Protein AF-A0A528V4N6-F1 (afdb_monomer_lite)

Foldseek 3Di:
DVVLLPDPDDDEDEADDDDDDSHHYDHYQLLCVLQVVLLVCVVVVDLQAAAEEELCDVSSVSSVNSNCVNCVVVVSDDPVSYHYYNHDDPD

Structure (mmCIF, N/CA/C/O backbone):
data_AF-A0A528V4N6-F1
#
_entry.id   AF-A0A528V4N6-F1
#
loop_
_atom_site.group_PDB
_atom_site.id
_atom_site.type_symbol
_atom_site.label_atom_id
_atom_site.label_alt_id
_atom_site.label_comp_id
_atom_site.label_asym_id
_atom_site.label_entity_id
_atom_site.label_seq_id
_atom_site.pdbx_PDB_ins_code
_atom_site.Cartn_x
_atom_site.Cartn_y
_atom_site.Cartn_z
_atom_site.occupancy
_atom_site.B_iso_or_equiv
_atom_site.auth_seq_id
_atom_site.auth_comp_id
_atom_site.auth_asym_id
_atom_site.auth_atom_id
_atom_site.pdbx_PDB_model_num
ATOM 1 N N . ARG A 1 1 ? 9.695 -9.339 -19.047 1.00 83.75 1 ARG A N 1
ATOM 2 C CA . ARG A 1 1 ? 10.713 -8.288 -18.822 1.00 83.75 1 ARG A CA 1
ATOM 3 C C . ARG A 1 1 ? 11.596 -8.053 -20.045 1.00 83.75 1 ARG A C 1
ATOM 5 O O . ARG A 1 1 ? 11.686 -6.908 -20.445 1.00 83.75 1 ARG A O 1
ATOM 12 N N . ARG A 1 2 ? 12.052 -9.119 -20.725 1.00 89.00 2 ARG A N 1
ATOM 13 C CA . ARG A 1 2 ? 12.886 -9.112 -21.949 1.00 89.00 2 ARG A CA 1
ATOM 14 C C . ARG A 1 2 ? 12.719 -7.931 -22.920 1.00 89.00 2 ARG A C 1
ATOM 16 O O . ARG A 1 2 ? 13.725 -7.388 -23.333 1.00 89.00 2 ARG A O 1
ATOM 23 N N . LEU A 1 3 ? 11.491 -7.526 -23.267 1.00 93.56 3 LEU A N 1
ATOM 24 C CA . LEU A 1 3 ? 11.251 -6.372 -24.153 1.00 93.56 3 LEU A CA 1
ATOM 25 C C . LEU A 1 3 ? 11.826 -5.055 -23.608 1.00 93.56 3 LEU A C 1
ATOM 27 O O . LEU A 1 3 ? 12.402 -4.285 -24.366 1.00 93.56 3 LEU A O 1
ATOM 31 N N . LEU A 1 4 ? 11.650 -4.807 -22.308 1.00 94.62 4 LEU A N 1
ATOM 32 C CA . LEU A 1 4 ? 12.145 -3.609 -21.634 1.00 94.62 4 LEU A CA 1
ATOM 33 C C . LEU A 1 4 ? 13.656 -3.698 -21.401 1.00 94.62 4 LEU A C 1
ATOM 35 O O . LEU A 1 4 ? 14.344 -2.705 -21.577 1.00 94.62 4 LEU A O 1
ATOM 39 N N . ASP A 1 5 ? 14.169 -4.891 -21.085 1.00 92.44 5 ASP A N 1
ATOM 40 C CA . ASP A 1 5 ? 15.607 -5.114 -20.868 1.00 92.44 5 ASP A CA 1
ATOM 41 C C . ASP A 1 5 ? 16.429 -4.900 -22.155 1.00 92.44 5 ASP A C 1
ATOM 43 O O . ASP A 1 5 ? 17.601 -4.545 -22.100 1.00 92.44 5 ASP A O 1
ATOM 47 N N . THR A 1 6 ? 15.826 -5.122 -23.329 1.00 94.81 6 THR A N 1
ATOM 48 C CA . THR A 1 6 ? 16.465 -4.911 -24.640 1.00 94.81 6 THR A CA 1
ATOM 49 C C . THR A 1 6 ? 16.126 -3.562 -25.274 1.00 94.81 6 THR A C 1
ATOM 51 O O . THR A 1 6 ? 16.408 -3.359 -26.456 1.00 94.81 6 THR A O 1
ATOM 54 N N . ALA A 1 7 ? 15.457 -2.663 -24.550 1.00 94.44 7 ALA A N 1
ATOM 55 C CA . ALA A 1 7 ? 15.108 -1.357 -25.087 1.00 94.44 7 ALA A CA 1
ATOM 56 C C . ALA A 1 7 ? 16.385 -0.548 -25.372 1.00 94.44 7 ALA A C 1
ATOM 58 O O . ALA A 1 7 ? 17.262 -0.425 -24.525 1.00 94.44 7 ALA A O 1
ATOM 59 N N . GLY A 1 8 ? 16.492 0.033 -26.570 1.00 95.69 8 GLY A N 1
ATOM 60 C CA . GLY A 1 8 ? 17.628 0.880 -26.963 1.00 95.69 8 GLY A CA 1
ATOM 61 C C . GLY A 1 8 ? 17.579 2.301 -26.386 1.00 95.69 8 GLY A C 1
ATOM 62 O O . GLY A 1 8 ? 18.171 3.209 -26.964 1.00 95.69 8 GLY A O 1
ATOM 63 N N . CYS A 1 9 ? 16.821 2.521 -25.311 1.00 96.94 9 CYS A N 1
ATOM 64 C CA . CYS A 1 9 ? 16.623 3.815 -24.666 1.00 96.94 9 CYS A CA 1
ATOM 65 C C . CYS A 1 9 ? 16.464 3.654 -23.141 1.00 96.94 9 CYS A C 1
ATOM 67 O O . CYS A 1 9 ? 16.139 2.556 -22.689 1.00 96.94 9 CYS A O 1
ATOM 69 N N . PRO A 1 10 ? 16.668 4.726 -22.348 1.00 96.44 10 PRO A N 1
ATOM 70 C CA . PRO A 1 10 ? 16.466 4.681 -20.899 1.00 96.44 10 PRO A CA 1
ATOM 71 C C . PRO A 1 10 ? 15.028 4.314 -20.518 1.00 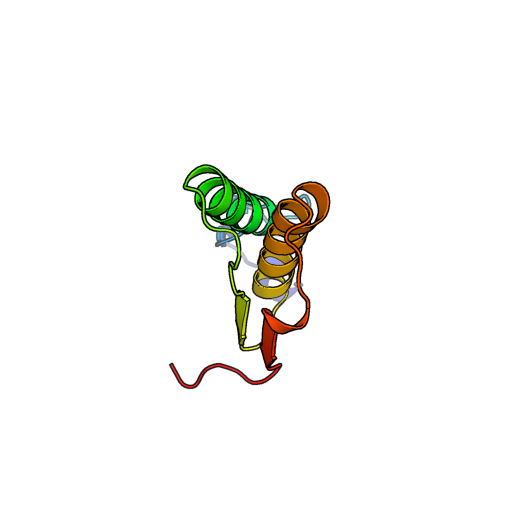96.44 10 PRO A C 1
ATOM 73 O O . PRO A 1 10 ? 14.073 4.819 -21.117 1.00 96.44 10 PRO A O 1
ATOM 76 N N . VAL A 1 11 ? 14.868 3.475 -19.490 1.00 96.44 11 VAL A N 1
ATOM 77 C CA . VAL A 1 11 ? 13.557 2.981 -19.034 1.00 96.44 11 VAL A CA 1
ATOM 78 C C . VAL A 1 11 ? 13.323 3.360 -17.576 1.00 96.44 11 VAL A C 1
ATOM 80 O O . VAL A 1 11 ? 14.062 2.965 -16.678 1.00 96.44 11 VAL A O 1
ATOM 83 N N . VAL A 1 12 ? 12.226 4.074 -17.316 1.00 96.44 12 VAL A N 1
ATOM 84 C CA . VAL A 1 12 ? 11.809 4.431 -15.953 1.00 96.44 12 VAL A CA 1
ATOM 85 C C . VAL A 1 12 ? 10.523 3.696 -15.593 1.00 96.44 12 VAL A C 1
ATOM 87 O O . VAL A 1 12 ? 9.473 3.912 -16.198 1.00 96.44 12 VAL A O 1
ATOM 90 N N . GLN A 1 13 ? 10.590 2.841 -14.575 1.00 94.88 13 GLN A N 1
ATOM 91 C CA . GLN A 1 13 ? 9.410 2.268 -13.936 1.00 94.88 13 GLN A CA 1
ATOM 92 C C . GLN A 1 13 ? 8.831 3.271 -12.938 1.00 94.88 13 GLN A C 1
ATOM 94 O O . GLN A 1 13 ? 9.555 3.855 -12.137 1.00 94.88 13 GLN A O 1
ATOM 99 N N . VAL A 1 14 ? 7.517 3.466 -12.971 1.00 95.50 14 VAL A N 1
ATOM 100 C CA . VAL A 1 14 ? 6.831 4.448 -12.123 1.00 95.50 14 VAL A CA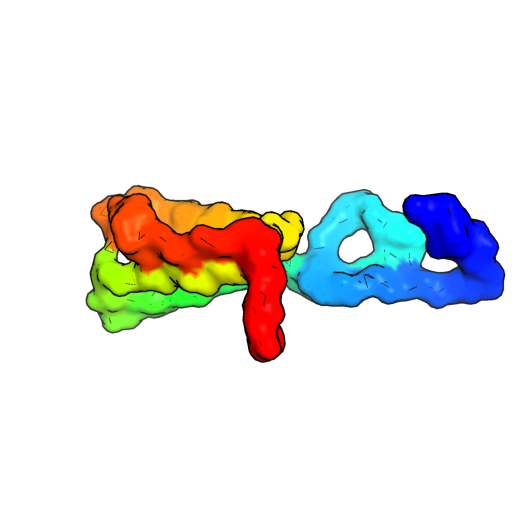 1
ATOM 101 C C . VAL A 1 14 ? 5.916 3.778 -11.099 1.00 95.50 14 VAL A C 1
ATOM 103 O O . VAL A 1 14 ? 5.560 2.609 -11.249 1.00 95.50 14 VAL A O 1
ATOM 106 N N . MET A 1 15 ? 5.466 4.564 -10.115 1.00 92.94 15 MET A N 1
ATOM 107 C CA . MET A 1 15 ? 4.457 4.250 -9.084 1.00 92.94 15 MET A CA 1
ATOM 108 C C . MET A 1 15 ? 4.953 3.463 -7.871 1.00 92.94 15 MET A C 1
ATOM 110 O O . MET A 1 15 ? 4.289 3.505 -6.841 1.00 92.94 15 MET A O 1
ATOM 114 N N . GLU A 1 16 ? 6.093 2.788 -7.953 1.00 91.25 16 GLU A N 1
ATOM 115 C CA . GLU A 1 16 ? 6.624 1.943 -6.880 1.00 91.25 16 GLU A CA 1
ATOM 116 C C . GLU A 1 16 ? 8.146 2.098 -6.762 1.00 91.25 16 GLU A C 1
ATOM 118 O O . GLU A 1 16 ? 8.766 2.694 -7.638 1.00 91.25 16 GLU A O 1
ATOM 123 N N . THR A 1 17 ? 8.732 1.592 -5.674 1.00 91.75 17 THR A N 1
ATOM 124 C CA . THR A 1 17 ? 10.179 1.419 -5.471 1.00 91.75 17 THR A CA 1
ATOM 125 C C . THR A 1 17 ? 10.496 -0.039 -5.111 1.00 91.75 17 THR A C 1
ATOM 127 O O . THR A 1 17 ? 9.653 -0.748 -4.557 1.00 91.75 17 THR A O 1
ATOM 130 N N . GLY A 1 18 ? 11.704 -0.520 -5.427 1.00 88.62 18 GLY A N 1
ATOM 131 C CA . GLY A 1 18 ? 12.084 -1.912 -5.180 1.00 88.62 18 GLY A CA 1
ATOM 132 C C . GLY A 1 18 ? 13.534 -2.241 -5.558 1.00 88.62 18 GLY A C 1
ATOM 133 O O . GLY A 1 18 ? 14.193 -1.429 -6.203 1.00 88.62 18 GLY A O 1
ATOM 134 N N . PRO A 1 19 ? 14.035 -3.425 -5.155 1.00 88.56 19 PRO A N 1
ATOM 135 C CA . PRO A 1 19 ? 15.456 -3.782 -5.242 1.00 88.56 19 PRO A CA 1
ATOM 136 C C . PRO A 1 19 ? 15.942 -4.180 -6.645 1.00 88.56 19 PRO A C 1
ATOM 138 O O . PRO A 1 19 ? 17.134 -4.386 -6.831 1.00 88.56 19 PRO A O 1
ATOM 141 N N . ASP A 1 20 ? 15.043 -4.309 -7.620 1.00 91.06 20 ASP A N 1
ATOM 142 C CA . ASP A 1 20 ? 15.362 -4.787 -8.968 1.00 91.06 20 ASP A CA 1
ATOM 143 C C . ASP A 1 20 ? 14.583 -3.963 -10.010 1.00 91.06 20 ASP A C 1
ATOM 145 O O . ASP A 1 20 ? 13.536 -4.407 -10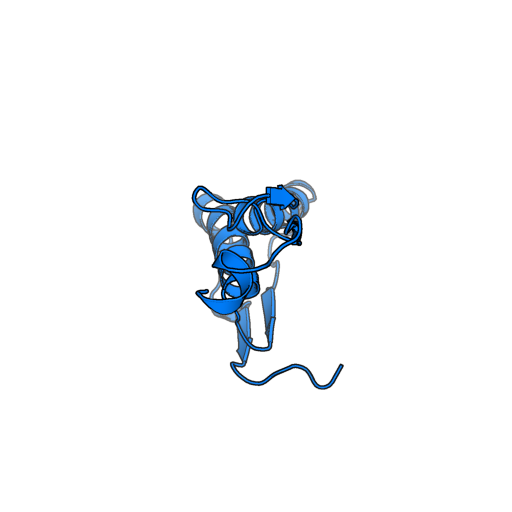.489 1.00 91.06 20 ASP A O 1
ATOM 149 N N . PRO A 1 21 ? 15.009 -2.723 -10.318 1.00 91.88 21 PRO A N 1
ATOM 150 C CA . PRO A 1 21 ? 14.476 -1.953 -11.438 1.00 91.88 21 PRO A CA 1
ATOM 151 C C . PRO A 1 21 ? 15.025 -2.462 -12.778 1.00 91.88 21 PRO A C 1
ATOM 153 O O . PRO A 1 21 ? 16.070 -3.095 -12.823 1.00 91.88 21 PRO A O 1
ATOM 156 N N . VAL A 1 22 ? 14.300 -2.236 -13.881 1.00 92.56 22 VAL A N 1
ATOM 157 C CA . VAL A 1 22 ? 14.799 -2.573 -15.233 1.00 92.56 22 VAL A CA 1
ATOM 158 C C . VAL A 1 22 ? 16.030 -1.723 -15.540 1.00 92.56 22 VAL A C 1
ATOM 160 O O . VAL A 1 22 ? 17.037 -2.228 -16.016 1.00 92.56 22 VAL A O 1
ATOM 163 N N . ASP A 1 23 ? 15.921 -0.433 -15.239 1.00 94.69 23 ASP A N 1
ATOM 164 C CA . ASP A 1 23 ? 16.990 0.557 -15.335 1.00 94.69 23 ASP A CA 1
ATOM 165 C C . ASP A 1 23 ? 16.803 1.535 -14.166 1.00 94.69 23 ASP A C 1
ATOM 167 O O . ASP A 1 23 ? 17.508 1.462 -13.160 1.00 94.69 23 ASP A O 1
ATOM 171 N N . MET A 1 24 ? 15.723 2.319 -14.195 1.00 95.50 24 MET A N 1
ATOM 172 C CA . MET A 1 24 ? 15.346 3.217 -13.101 1.00 95.50 24 MET A CA 1
ATOM 173 C C . MET A 1 24 ? 13.953 2.912 -12.560 1.00 95.50 24 MET A C 1
ATOM 175 O O . MET A 1 24 ? 13.083 2.387 -13.261 1.00 95.50 24 MET A O 1
ATOM 179 N N . MET A 1 25 ? 13.715 3.292 -11.304 1.00 96.38 25 MET A N 1
ATOM 180 C CA . MET A 1 25 ? 12.406 3.177 -10.671 1.00 96.38 25 MET A CA 1
ATOM 181 C C . MET A 1 25 ? 12.136 4.360 -9.739 1.00 96.38 25 MET A C 1
ATOM 183 O O . MET A 1 25 ? 12.961 4.693 -8.892 1.00 96.38 25 MET A O 1
ATOM 187 N N . VAL A 1 26 ? 10.972 4.991 -9.906 1.00 96.38 26 VAL A N 1
ATOM 188 C CA . VAL A 1 26 ? 10.547 6.170 -9.143 1.00 96.38 26 VAL A CA 1
ATOM 189 C C . VAL A 1 26 ? 9.117 5.981 -8.645 1.00 96.38 26 VAL A C 1
ATOM 191 O O . VAL A 1 26 ? 8.186 5.744 -9.417 1.00 96.38 26 VAL A O 1
ATOM 194 N N . GLY A 1 27 ? 8.923 6.145 -7.342 1.00 95.62 27 GLY A N 1
ATOM 195 C CA . GLY A 1 27 ? 7.628 5.970 -6.700 1.00 95.62 27 GLY A CA 1
ATOM 196 C C . GLY A 1 27 ? 7.757 5.978 -5.186 1.00 95.62 27 GLY A C 1
ATOM 197 O O . GLY A 1 27 ? 8.605 6.674 -4.633 1.00 95.62 27 GLY A O 1
ATOM 198 N N . PHE A 1 28 ? 6.924 5.188 -4.516 1.00 96.25 28 PHE A N 1
ATOM 199 C CA . PHE A 1 28 ? 6.938 5.054 -3.062 1.00 96.25 28 PHE A CA 1
ATOM 200 C C . PHE A 1 28 ? 6.495 3.653 -2.627 1.00 96.25 28 PHE A C 1
ATOM 202 O O . PHE A 1 28 ? 5.927 2.887 -3.407 1.00 96.25 28 PHE A O 1
ATOM 209 N N . SER A 1 29 ? 6.724 3.335 -1.353 1.00 96.69 29 SER A N 1
ATOM 210 C CA . SER A 1 29 ? 6.262 2.090 -0.737 1.00 96.69 29 SER A CA 1
ATOM 211 C C . SER A 1 29 ? 4.744 2.114 -0.552 1.00 96.69 29 SER A C 1
ATOM 213 O O . SER A 1 29 ? 4.202 2.874 0.251 1.00 96.69 29 SER A O 1
ATOM 215 N N . HIS A 1 30 ? 4.026 1.257 -1.279 1.00 97.25 30 HIS A N 1
ATOM 216 C CA . HIS A 1 30 ? 2.578 1.107 -1.103 1.00 97.25 30 HIS A CA 1
ATOM 217 C C . HIS A 1 30 ? 2.190 0.503 0.247 1.00 97.25 30 HIS A C 1
ATOM 219 O O . HIS A 1 30 ? 1.097 0.783 0.738 1.00 97.25 30 HIS A O 1
ATOM 225 N N . PHE A 1 31 ? 3.076 -0.300 0.839 1.00 98.00 31 PHE A N 1
ATOM 226 C CA . PHE A 1 31 ? 2.897 -0.803 2.194 1.00 98.00 31 PHE A CA 1
ATOM 227 C C . PHE A 1 31 ? 2.941 0.349 3.199 1.00 98.00 31 PHE A C 1
ATOM 229 O O . PHE A 1 31 ? 1.968 0.562 3.919 1.00 98.00 31 PHE A O 1
ATOM 236 N N . ASP A 1 32 ? 4.013 1.146 3.187 1.00 98.19 32 ASP A N 1
ATOM 237 C CA . ASP A 1 32 ? 4.156 2.257 4.132 1.00 98.19 32 ASP A CA 1
ATOM 238 C C . ASP A 1 32 ? 3.100 3.334 3.899 1.00 98.19 32 ASP A C 1
ATOM 240 O O . ASP A 1 32 ? 2.564 3.870 4.860 1.00 98.19 32 ASP A O 1
ATOM 244 N N . GLY A 1 33 ? 2.716 3.594 2.645 1.00 98.00 33 GLY A N 1
ATOM 245 C CA . GLY A 1 33 ? 1.617 4.511 2.342 1.00 98.00 33 GLY A CA 1
ATOM 246 C C . GLY A 1 33 ? 0.273 4.046 2.917 1.00 98.00 33 GLY A C 1
ATOM 247 O O . GLY A 1 33 ? -0.456 4.848 3.495 1.00 98.00 33 GLY A O 1
ATOM 248 N N . GLY A 1 34 ? -0.056 2.753 2.793 1.00 98.25 34 GLY A N 1
ATOM 249 C CA . GLY A 1 34 ? -1.276 2.190 3.385 1.00 98.25 34 GLY A CA 1
ATOM 250 C C . GLY A 1 34 ? -1.249 2.206 4.915 1.00 98.25 34 GLY A C 1
ATOM 251 O O . GLY A 1 34 ? -2.260 2.517 5.548 1.00 98.25 34 GLY A O 1
ATOM 252 N N . ARG A 1 35 ? -0.082 1.918 5.499 1.00 98.75 35 ARG A N 1
ATOM 253 C CA . ARG A 1 35 ? 0.145 1.948 6.944 1.00 98.75 35 ARG A CA 1
ATOM 254 C C . ARG A 1 35 ? 0.013 3.361 7.508 1.00 98.75 35 ARG A C 1
ATOM 256 O O . ARG A 1 35 ? -0.844 3.570 8.355 1.00 98.75 35 ARG A O 1
ATOM 263 N N . ALA A 1 36 ? 0.744 4.329 6.960 1.00 98.75 36 ALA A N 1
ATOM 264 C CA . ALA A 1 36 ? 0.741 5.716 7.425 1.00 98.75 36 ALA A CA 1
ATOM 265 C C . ALA A 1 36 ? -0.653 6.360 7.356 1.00 98.75 36 ALA A C 1
ATOM 267 O O . ALA A 1 36 ? -1.081 7.025 8.295 1.00 98.75 36 ALA A O 1
ATOM 268 N N . ALA A 1 37 ? -1.404 6.126 6.272 1.00 98.50 37 ALA A N 1
ATOM 269 C CA . ALA A 1 37 ? -2.776 6.626 6.164 1.00 98.50 37 ALA A CA 1
ATOM 270 C C . ALA A 1 37 ? -3.702 6.032 7.242 1.00 98.50 37 ALA A C 1
ATOM 272 O O . ALA A 1 37 ? -4.590 6.716 7.749 1.00 98.50 37 ALA A O 1
ATOM 273 N N . THR A 1 38 ? -3.497 4.761 7.591 1.00 98.69 38 THR A N 1
ATOM 274 C CA . THR A 1 38 ? -4.304 4.060 8.596 1.00 98.69 38 THR A CA 1
ATOM 275 C C . THR A 1 38 ? -3.920 4.469 10.015 1.00 98.69 38 THR A C 1
ATOM 277 O O . THR A 1 38 ? -4.808 4.770 10.807 1.00 98.69 38 THR A O 1
ATOM 280 N N . GLU A 1 39 ? -2.621 4.557 10.313 1.00 98.69 39 GLU A N 1
ATOM 281 C CA . GLU A 1 39 ? -2.086 5.092 11.573 1.00 98.69 39 GLU A CA 1
ATOM 282 C C . GLU A 1 39 ? -2.640 6.498 11.832 1.00 98.69 39 GLU A C 1
ATOM 284 O O . GLU A 1 39 ? -3.207 6.740 12.892 1.00 98.69 39 GLU A O 1
ATOM 289 N N . HIS A 1 40 ? -2.621 7.379 10.827 1.00 98.69 40 HIS A N 1
ATOM 290 C CA . HIS A 1 40 ? -3.168 8.728 10.962 1.00 98.69 40 HIS A CA 1
ATOM 291 C C . HIS A 1 40 ? -4.668 8.741 11.310 1.00 98.69 40 HIS A C 1
ATOM 293 O O . HIS A 1 40 ? -5.115 9.520 12.150 1.00 98.69 40 HIS A O 1
ATOM 299 N N . MET A 1 41 ? -5.472 7.863 10.699 1.00 98.62 41 MET A N 1
ATOM 300 C CA . MET A 1 41 ? -6.890 7.741 11.062 1.00 98.62 41 MET A CA 1
ATOM 301 C C . MET A 1 41 ? -7.068 7.251 12.508 1.00 98.62 41 MET A C 1
ATOM 303 O O . MET A 1 41 ? -7.931 7.758 13.224 1.00 98.62 41 MET A O 1
ATOM 307 N N . ILE A 1 42 ? -6.245 6.306 12.961 1.00 98.44 42 ILE A N 1
ATOM 308 C CA . ILE A 1 42 ? -6.274 5.824 14.349 1.00 98.44 42 ILE A CA 1
ATOM 309 C C . ILE A 1 42 ? -5.901 6.954 15.321 1.00 98.44 42 ILE A C 1
ATOM 311 O O . ILE A 1 42 ? -6.604 7.154 16.310 1.00 98.44 42 ILE A O 1
ATOM 315 N N . GLU A 1 43 ? -4.852 7.727 15.025 1.00 98.38 43 GLU A N 1
ATOM 316 C CA . GLU A 1 43 ? -4.409 8.884 15.822 1.00 98.38 43 GLU A CA 1
ATOM 317 C C . GLU A 1 43 ? -5.495 9.960 15.949 1.00 98.38 43 GLU A C 1
ATOM 319 O O . GLU A 1 43 ? -5.656 10.569 17.005 1.00 98.38 43 GLU A O 1
ATOM 324 N N . MET A 1 44 ? -6.289 10.150 14.895 1.00 98.50 44 MET A N 1
ATOM 325 C CA . MET A 1 44 ? -7.452 11.041 14.889 1.00 98.50 44 MET A CA 1
ATOM 326 C C . MET A 1 44 ? -8.645 10.506 15.707 1.00 98.50 44 MET A C 1
ATOM 328 O O . MET A 1 44 ? -9.661 11.191 15.821 1.00 98.50 44 MET A O 1
ATOM 332 N N . GLY A 1 45 ? -8.549 9.298 16.273 1.00 98.38 45 GLY A N 1
ATOM 333 C CA . GLY A 1 45 ? -9.587 8.669 17.094 1.00 98.38 45 GLY A CA 1
ATOM 334 C C . GLY A 1 45 ? -10.573 7.789 16.320 1.00 98.38 45 GLY A C 1
ATOM 335 O O . GLY A 1 45 ? -11.614 7.407 16.860 1.00 98.38 45 GLY A O 1
ATOM 336 N N . TYR A 1 46 ? -10.295 7.445 15.058 1.00 98.44 46 TYR A N 1
ATOM 337 C CA . TYR A 1 46 ? -11.151 6.523 14.309 1.00 98.44 46 TYR A CA 1
ATOM 338 C C . TYR A 1 46 ? -10.844 5.067 14.674 1.00 98.44 46 TYR A C 1
ATOM 340 O O . TYR A 1 46 ? -9.758 4.554 14.423 1.00 98.44 46 TYR A O 1
ATOM 348 N N . HIS A 1 47 ? -11.846 4.362 15.204 1.00 96.38 47 HIS A N 1
ATOM 349 C CA . HIS A 1 47 ? -11.692 2.978 15.676 1.00 96.38 47 HIS A CA 1
ATOM 350 C C . HIS A 1 47 ? -12.234 1.906 14.715 1.00 96.38 47 HIS A C 1
ATOM 352 O O . HIS A 1 47 ? -12.030 0.717 14.935 1.00 96.38 47 HIS A O 1
ATOM 358 N N . ARG A 1 48 ? -12.955 2.302 13.656 1.00 97.50 48 ARG A N 1
ATOM 359 C CA . ARG A 1 48 ? -13.604 1.386 12.694 1.00 97.50 48 ARG A CA 1
ATOM 360 C C . ARG A 1 48 ? -13.263 1.749 11.248 1.00 97.50 48 ARG A C 1
ATOM 362 O O . ARG A 1 48 ? -14.143 2.074 10.456 1.00 97.50 48 ARG A O 1
ATOM 369 N N . VAL A 1 49 ? -11.976 1.718 10.917 1.00 98.25 49 VAL A N 1
ATOM 370 C CA . VAL A 1 49 ? -11.476 2.031 9.570 1.00 98.25 49 VAL A CA 1
ATOM 371 C C . VAL A 1 49 ? -11.719 0.845 8.634 1.00 98.25 49 VAL A C 1
ATOM 373 O O . VAL A 1 49 ? -11.268 -0.264 8.914 1.00 98.25 49 VAL A O 1
ATOM 376 N N . GLY A 1 50 ? -12.425 1.072 7.525 1.00 98.06 50 GLY A N 1
ATOM 377 C CA . GLY A 1 50 ? -12.683 0.057 6.500 1.00 98.06 50 GLY A CA 1
ATOM 378 C C . GLY A 1 50 ? -11.715 0.121 5.322 1.00 98.06 50 GLY A C 1
ATOM 379 O O . GLY A 1 50 ? -11.258 1.197 4.945 1.00 98.06 50 GLY A O 1
ATOM 380 N N . PHE A 1 51 ? -11.442 -1.034 4.713 1.00 98.38 51 PHE A N 1
ATOM 381 C CA . PHE A 1 51 ? -10.672 -1.149 3.475 1.00 98.38 51 PHE A CA 1
ATOM 382 C C . PHE A 1 51 ? -11.560 -1.684 2.350 1.00 98.38 51 PHE A C 1
ATOM 384 O O . PHE A 1 51 ? -12.119 -2.779 2.452 1.00 98.38 51 PHE A O 1
ATOM 391 N N . ILE A 1 52 ? -11.645 -0.937 1.249 1.00 97.25 52 ILE A N 1
ATOM 392 C CA . ILE A 1 52 ? -12.363 -1.345 0.039 1.00 97.25 52 ILE A CA 1
ATOM 393 C C . ILE A 1 52 ? -11.372 -1.373 -1.125 1.00 97.25 52 ILE A C 1
ATOM 395 O O . ILE A 1 52 ? -10.709 -0.373 -1.398 1.00 97.25 52 ILE A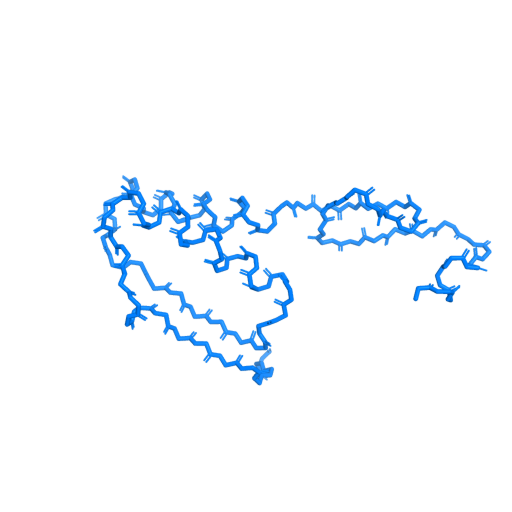 O 1
ATOM 399 N N . GLY A 1 53 ? -11.261 -2.512 -1.810 1.00 96.06 53 GLY A N 1
ATOM 400 C CA . GLY A 1 53 ? -10.319 -2.688 -2.917 1.00 96.06 53 GLY A CA 1
ATOM 401 C C . GLY A 1 53 ? -10.879 -3.515 -4.073 1.00 96.06 53 GLY A C 1
ATOM 402 O O . GLY A 1 53 ? -11.621 -4.470 -3.875 1.00 96.06 53 GLY A O 1
ATOM 403 N N . ALA A 1 54 ? -10.490 -3.174 -5.298 1.00 96.50 54 ALA A N 1
ATOM 404 C CA . ALA A 1 54 ? -10.831 -3.924 -6.508 1.00 96.50 54 ALA A CA 1
ATOM 405 C C . ALA A 1 54 ? -9.563 -4.377 -7.235 1.00 96.50 54 ALA A C 1
ATOM 407 O O . ALA A 1 54 ? -8.477 -3.839 -6.985 1.00 96.50 54 ALA A O 1
ATOM 408 N N . ARG A 1 55 ? -9.700 -5.359 -8.136 1.00 95.44 55 ARG A N 1
ATOM 409 C CA . ARG A 1 55 ? -8.636 -6.071 -8.872 1.00 95.44 55 ARG A CA 1
ATOM 410 C C . ARG A 1 55 ? -7.635 -6.839 -8.006 1.00 95.44 55 ARG A C 1
ATOM 412 O O . ARG A 1 55 ? -7.160 -7.892 -8.411 1.00 95.44 55 ARG A O 1
ATOM 419 N N . MET A 1 56 ? -7.288 -6.290 -6.846 1.00 95.75 56 MET A N 1
ATOM 420 C CA . MET A 1 56 ? -6.271 -6.779 -5.924 1.00 95.75 56 MET A CA 1
ATOM 421 C C . MET A 1 56 ? -4.958 -7.105 -6.638 1.00 95.75 56 MET A C 1
ATOM 423 O O . MET A 1 56 ? -4.375 -8.165 -6.435 1.00 95.75 56 MET A O 1
ATOM 427 N N . ASP A 1 57 ? -4.482 -6.177 -7.475 1.00 94.75 57 ASP A N 1
ATOM 428 C CA . ASP A 1 57 ? -3.132 -6.254 -8.034 1.00 94.75 57 ASP A CA 1
ATOM 429 C C . ASP A 1 57 ? -2.064 -6.174 -6.913 1.00 94.75 57 ASP A C 1
ATOM 431 O O . ASP A 1 57 ? -2.395 -5.826 -5.771 1.00 94.75 57 ASP A O 1
ATOM 435 N N . PRO A 1 58 ? -0.782 -6.483 -7.192 1.00 93.44 58 PRO A N 1
ATOM 436 C CA . PRO A 1 58 ? 0.261 -6.481 -6.165 1.00 93.44 58 PRO A CA 1
ATOM 437 C C . PRO A 1 58 ? 0.356 -5.177 -5.360 1.00 93.44 58 PRO A C 1
ATOM 439 O O . PRO A 1 58 ? 0.646 -5.209 -4.165 1.00 93.44 58 PRO A O 1
ATOM 442 N N . ARG A 1 59 ? 0.056 -4.024 -5.968 1.00 93.69 59 ARG A N 1
ATOM 443 C CA . ARG A 1 59 ? 0.090 -2.724 -5.285 1.00 93.69 59 ARG A CA 1
ATOM 444 C C . ARG A 1 59 ? -1.092 -2.58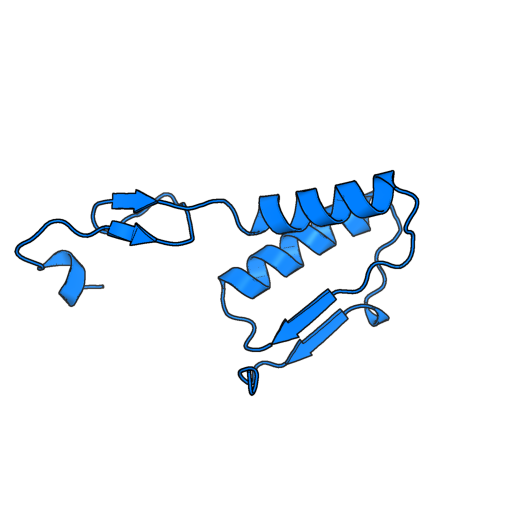2 -4.333 1.00 93.69 59 ARG A C 1
ATOM 446 O O . ARG A 1 59 ? -0.900 -2.193 -3.183 1.00 93.69 59 ARG A O 1
ATOM 453 N N . SER A 1 60 ? -2.298 -2.938 -4.776 1.00 95.81 60 SER A N 1
ATOM 454 C CA . SER A 1 60 ? -3.491 -2.957 -3.915 1.00 95.81 60 SER A CA 1
ATOM 455 C C . SER A 1 60 ? -3.328 -3.919 -2.736 1.00 95.81 60 SER A C 1
ATOM 457 O O . SER A 1 60 ? -3.692 -3.580 -1.611 1.00 95.81 60 SER A O 1
ATOM 459 N N . GLN A 1 61 ? -2.722 -5.088 -2.964 1.00 97.00 61 GLN A N 1
ATOM 460 C CA . GLN A 1 61 ? -2.412 -6.045 -1.898 1.00 97.00 61 GLN A CA 1
ATOM 461 C C . GLN A 1 61 ? -1.407 -5.479 -0.887 1.00 97.00 61 GLN A C 1
ATOM 463 O O . GLN A 1 61 ? -1.622 -5.609 0.316 1.00 97.00 61 GLN A O 1
ATOM 468 N N . ARG A 1 62 ? -0.353 -4.787 -1.343 1.00 97.31 62 ARG A N 1
ATOM 469 C CA . ARG A 1 62 ? 0.605 -4.113 -0.447 1.00 97.31 62 ARG A CA 1
ATOM 470 C C . ARG A 1 62 ? -0.056 -3.032 0.408 1.00 97.31 62 ARG A C 1
ATOM 472 O O . ARG A 1 62 ? 0.242 -2.951 1.595 1.00 97.31 62 ARG A O 1
ATOM 479 N N . ARG A 1 63 ? -0.991 -2.250 -0.146 1.00 98.19 63 ARG A N 1
ATOM 480 C CA . ARG A 1 63 ? -1.767 -1.268 0.640 1.00 98.19 63 ARG A CA 1
ATOM 481 C C . ARG A 1 63 ? -2.633 -1.943 1.703 1.00 98.19 63 ARG A C 1
ATOM 483 O O . ARG A 1 63 ? -2.658 -1.474 2.836 1.00 98.19 63 ARG A O 1
ATOM 490 N N . LEU A 1 64 ? -3.297 -3.052 1.362 1.00 98.50 64 LEU A N 1
ATOM 491 C CA . LEU A 1 64 ? -4.064 -3.844 2.329 1.00 98.50 64 LEU A CA 1
ATOM 492 C C . LEU A 1 64 ? -3.165 -4.407 3.442 1.00 98.50 64 LEU A C 1
ATOM 494 O O . LEU A 1 64 ? -3.561 -4.410 4.606 1.00 98.50 64 LEU A O 1
ATOM 498 N N . ALA A 1 65 ? -1.953 -4.854 3.105 1.00 98.50 65 ALA A N 1
ATOM 499 C CA . ALA A 1 65 ? -0.975 -5.300 4.094 1.00 98.50 65 ALA A CA 1
ATOM 500 C C . ALA A 1 65 ? -0.542 -4.155 5.028 1.00 98.50 65 ALA A C 1
ATOM 502 O O . ALA A 1 65 ? -0.478 -4.358 6.235 1.00 98.50 65 ALA A O 1
ATOM 503 N N . GLY A 1 66 ? -0.325 -2.947 4.496 1.00 98.75 66 GLY A N 1
ATOM 504 C CA . GLY A 1 66 ? -0.041 -1.754 5.300 1.00 98.75 66 GLY A CA 1
ATOM 505 C C . GLY A 1 66 ? -1.184 -1.387 6.252 1.00 98.75 66 GLY A C 1
ATOM 506 O O . GLY A 1 66 ? -0.951 -1.143 7.431 1.00 98.75 66 GLY A O 1
ATOM 507 N N . TYR A 1 67 ? -2.430 -1.433 5.768 1.00 98.81 67 TYR A N 1
ATOM 508 C CA . TYR A 1 67 ? -3.627 -1.256 6.598 1.00 98.81 67 TYR A CA 1
ATOM 509 C C . TYR A 1 67 ? -3.674 -2.263 7.759 1.00 98.81 67 TYR A C 1
ATOM 511 O O . TYR A 1 67 ? -3.864 -1.876 8.910 1.00 98.81 67 TYR A O 1
ATOM 519 N N . ARG A 1 68 ? -3.445 -3.554 7.480 1.00 98.56 68 ARG A N 1
ATOM 520 C CA . ARG A 1 68 ? -3.399 -4.601 8.517 1.00 98.56 68 ARG A CA 1
ATOM 521 C C . ARG A 1 68 ? -2.298 -4.336 9.538 1.00 98.56 68 ARG A C 1
ATOM 523 O O . ARG A 1 68 ? -2.565 -4.396 10.732 1.00 98.56 68 ARG A O 1
ATOM 530 N N . ALA A 1 69 ? -1.110 -3.962 9.068 1.00 98.75 69 ALA A N 1
ATOM 531 C CA . ALA A 1 69 ? 0.034 -3.659 9.922 1.00 98.75 69 ALA A CA 1
ATOM 532 C C . ALA A 1 69 ? -0.206 -2.476 10.877 1.00 98.75 69 ALA A C 1
ATOM 534 O O . ALA A 1 69 ? 0.418 -2.432 11.930 1.00 98.75 69 ALA A O 1
ATOM 535 N N . ALA A 1 70 ? -1.106 -1.547 10.542 1.00 98.69 70 ALA A N 1
ATOM 536 C CA . ALA A 1 70 ? -1.535 -0.480 11.448 1.00 98.69 70 ALA A CA 1
ATOM 537 C C . ALA A 1 70 ? -2.653 -0.933 12.407 1.00 98.69 70 ALA A C 1
ATOM 539 O O . ALA A 1 70 ? -2.621 -0.640 13.600 1.00 98.69 70 ALA A O 1
ATOM 540 N N . MET A 1 71 ? -3.652 -1.659 11.895 1.00 98.56 71 MET A N 1
ATOM 541 C CA . MET A 1 71 ? -4.851 -2.029 12.660 1.00 98.56 71 MET A CA 1
ATOM 542 C C . MET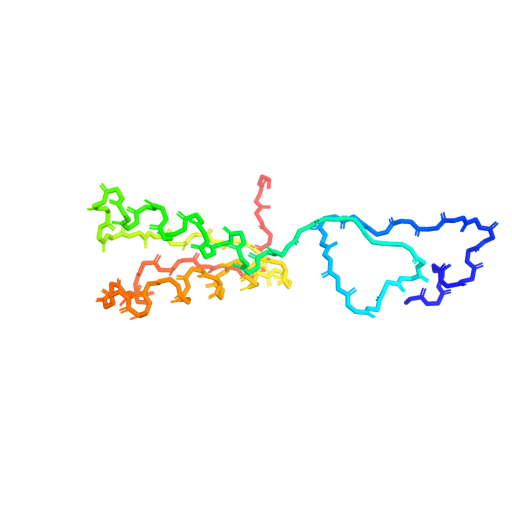 A 1 71 ? -4.612 -3.154 13.673 1.00 98.56 71 MET A C 1
ATOM 544 O O . MET A 1 71 ? -5.233 -3.157 14.737 1.00 98.56 71 MET A O 1
ATOM 548 N N . GLU A 1 72 ? -3.757 -4.127 13.343 1.00 98.44 72 GLU A N 1
ATOM 549 C CA . GLU A 1 72 ? -3.499 -5.301 14.186 1.00 98.44 72 GLU A CA 1
ATOM 550 C C . GLU A 1 72 ? -2.808 -4.917 15.510 1.00 98.44 72 GLU A C 1
ATOM 552 O O . GLU A 1 72 ? -3.361 -5.252 16.560 1.00 98.44 72 GLU A O 1
ATOM 557 N N . PRO A 1 73 ? -1.696 -4.149 15.531 1.00 98.25 73 PRO A N 1
ATOM 558 C CA . PRO A 1 73 ? -1.067 -3.722 16.785 1.00 98.25 73 PRO A CA 1
ATOM 559 C C . PRO A 1 73 ? -1.942 -2.780 17.619 1.00 98.25 73 PRO A C 1
ATOM 561 O O . PRO A 1 73 ? -1.846 -2.780 18.843 1.00 98.25 73 PRO A O 1
ATOM 564 N N . ALA A 1 74 ? -2.816 -2.001 16.973 1.00 97.94 74 ALA A N 1
ATOM 565 C CA . ALA A 1 74 ? -3.775 -1.135 17.655 1.00 97.94 74 ALA A CA 1
ATOM 566 C C . ALA A 1 74 ? -4.948 -1.910 18.292 1.00 97.94 74 ALA A C 1
ATOM 568 O O . ALA A 1 74 ? -5.756 -1.315 19.002 1.00 97.94 74 ALA A O 1
ATOM 569 N N . GLY A 1 75 ? -5.080 -3.218 18.030 1.00 98.38 75 GLY A N 1
ATOM 570 C CA . GLY A 1 75 ? -6.204 -4.029 18.507 1.00 98.38 75 GLY A CA 1
ATOM 571 C C . GLY A 1 75 ? -7.547 -3.670 17.858 1.00 98.38 75 GLY A C 1
ATOM 572 O O . GLY A 1 75 ? -8.598 -4.009 18.396 1.00 98.38 75 GLY A O 1
ATOM 573 N N . LEU A 1 76 ? -7.521 -2.977 16.714 1.00 98.44 76 LEU A N 1
ATOM 574 C CA . LEU A 1 76 ? -8.707 -2.464 16.012 1.00 98.44 76 LEU A CA 1
ATOM 575 C C . LEU A 1 76 ? -9.052 -3.264 14.749 1.00 98.44 76 LEU A C 1
ATOM 577 O O . LEU A 1 76 ? -10.046 -2.976 14.081 1.00 98.44 76 LEU A O 1
ATOM 581 N N . PHE A 1 77 ? -8.234 -4.256 14.394 1.00 98.44 77 PHE A N 1
ATOM 582 C CA . PHE A 1 77 ? -8.447 -5.071 13.205 1.00 98.44 77 PHE A CA 1
ATOM 583 C C . PHE A 1 77 ? -9.761 -5.869 13.273 1.00 98.44 77 PHE A C 1
ATOM 585 O O . PHE A 1 77 ? -9.974 -6.680 14.173 1.00 98.44 77 PHE A O 1
ATOM 592 N N . ASP A 1 78 ? -10.614 -5.695 12.260 1.00 98.19 78 ASP A N 1
ATOM 593 C CA . ASP A 1 78 ? -11.841 -6.467 12.064 1.00 98.19 78 ASP A CA 1
ATOM 594 C C . ASP A 1 78 ? -11.942 -6.903 10.598 1.00 98.19 78 ASP A C 1
ATOM 596 O O . ASP A 1 78 ? -12.093 -6.081 9.692 1.00 98.19 78 ASP A O 1
ATOM 600 N N . ALA A 1 79 ? -11.895 -8.216 10.354 1.00 97.31 79 ALA A N 1
ATOM 601 C CA . ALA A 1 79 ? -11.960 -8.778 9.007 1.00 97.31 79 ALA A CA 1
ATOM 602 C C . ALA A 1 79 ? -13.254 -8.412 8.254 1.00 97.31 79 ALA A C 1
ATOM 604 O O . ALA A 1 79 ? -13.254 -8.388 7.025 1.00 97.31 79 ALA A O 1
ATOM 605 N N . ARG A 1 80 ? -14.342 -8.083 8.965 1.00 98.12 80 ARG A N 1
ATOM 606 C CA . ARG A 1 80 ? -15.621 -7.662 8.367 1.00 98.12 80 ARG A CA 1
ATOM 607 C C . ARG A 1 80 ? -15.560 -6.260 7.761 1.00 98.12 80 ARG A C 1
ATOM 609 O O . ARG A 1 80 ? -16.433 -5.904 6.978 1.00 98.12 80 ARG A O 1
ATOM 616 N N . LEU A 1 81 ? -14.552 -5.464 8.119 1.00 98.19 81 LEU A N 1
ATOM 617 C CA . LEU A 1 81 ? -14.326 -4.125 7.569 1.00 98.19 81 LEU A CA 1
ATOM 618 C C . LEU A 1 81 ? -13.504 -4.148 6.272 1.00 98.19 81 LEU A C 1
ATOM 620 O O . LEU A 1 81 ? -13.150 -3.092 5.749 1.00 98.19 81 LEU A O 1
ATOM 624 N N . ILE A 1 82 ? -13.213 -5.335 5.735 1.00 98.31 82 ILE A N 1
ATOM 625 C CA . ILE A 1 82 ? -12.515 -5.507 4.465 1.00 98.31 82 ILE A CA 1
ATOM 626 C C . ILE A 1 82 ? -13.503 -6.009 3.416 1.00 98.31 82 ILE A C 1
ATOM 628 O O . ILE A 1 82 ? -14.079 -7.085 3.546 1.00 98.31 82 ILE A O 1
ATOM 632 N N . THR A 1 83 ? -13.649 -5.256 2.330 1.00 97.81 83 THR A N 1
ATOM 633 C CA . THR A 1 83 ? -14.369 -5.687 1.128 1.00 97.81 83 THR A CA 1
ATOM 634 C C . THR A 1 83 ? -13.420 -5.637 -0.054 1.00 97.81 83 THR A C 1
ATOM 636 O O . THR A 1 83 ? -12.886 -4.582 -0.391 1.00 97.81 83 THR A O 1
ATOM 639 N N . THR A 1 84 ? -13.192 -6.786 -0.690 1.00 97.19 84 THR A N 1
ATOM 640 C CA . THR A 1 84 ? -12.325 -6.854 -1.869 1.00 97.19 84 THR A CA 1
ATOM 641 C C . THR A 1 84 ? -12.933 -7.685 -2.984 1.00 97.19 84 THR A C 1
ATOM 643 O O . THR A 1 84 ? -13.749 -8.569 -2.737 1.00 97.19 84 THR A O 1
ATOM 646 N N . THR A 1 85 ? -12.520 -7.403 -4.216 1.00 96.12 85 THR A N 1
ATOM 647 C CA . THR A 1 85 ? -12.865 -8.204 -5.393 1.00 96.12 85 THR A CA 1
ATOM 648 C C . THR A 1 85 ? -11.643 -8.383 -6.297 1.00 96.12 85 THR A C 1
ATOM 650 O O . THR A 1 85 ? -10.867 -7.437 -6.455 1.00 96.12 85 THR A O 1
ATOM 653 N N . PRO A 1 86 ? -11.449 -9.565 -6.916 1.00 94.00 86 PRO A N 1
ATOM 654 C CA . PRO A 1 86 ? -10.416 -9.760 -7.933 1.00 94.00 86 PRO A CA 1
ATOM 655 C C . PRO A 1 86 ? -10.786 -9.106 -9.274 1.00 94.00 86 PRO A C 1
ATOM 657 O O . PRO A 1 86 ? -9.944 -8.981 -10.162 1.00 94.00 86 PRO A O 1
ATOM 660 N N . VAL A 1 87 ? -12.043 -8.690 -9.445 1.00 95.75 87 VAL A N 1
ATOM 661 C CA . VAL A 1 87 ? -12.522 -8.052 -10.674 1.00 95.75 87 VAL A CA 1
ATOM 662 C C . VAL A 1 87 ? -12.075 -6.587 -10.695 1.00 95.75 87 VAL A C 1
ATOM 664 O O . VAL A 1 87 ? -12.109 -5.927 -9.650 1.00 95.75 87 VAL A O 1
ATOM 667 N N . PRO A 1 88 ? -11.638 -6.051 -11.850 1.00 92.62 88 PRO A N 1
ATOM 668 C CA . PRO A 1 88 ? -11.399 -4.625 -11.996 1.00 92.62 88 PRO A CA 1
ATOM 669 C C . PRO A 1 88 ? -12.626 -3.788 -11.631 1.00 92.62 88 PRO A C 1
ATOM 671 O O . PRO A 1 88 ? -13.769 -4.185 -11.842 1.00 92.62 88 PRO A O 1
ATOM 674 N N . SER A 1 89 ? -12.349 -2.605 -11.098 1.00 89.31 89 SER A N 1
ATOM 675 C CA . SER A 1 89 ? -13.329 -1.536 -10.941 1.00 89.31 89 SER A CA 1
ATOM 676 C C . SER A 1 89 ? -13.946 -1.158 -12.296 1.00 89.31 89 SER A C 1
ATOM 678 O O . SER A 1 89 ? -13.271 -1.235 -13.322 1.00 89.31 89 SER A O 1
ATOM 680 N N . SER A 1 90 ? -15.218 -0.746 -12.296 1.00 89.19 90 SER A N 1
ATOM 681 C CA . SER A 1 90 ? -15.879 -0.165 -13.475 1.00 89.19 90 SER A CA 1
ATOM 682 C C . SER A 1 90 ? -15.513 1.304 -13.714 1.00 89.19 90 SER A C 1
ATOM 684 O O . SER A 1 90 ? -15.851 1.841 -14.766 1.00 89.19 90 SER A O 1
ATOM 686 N N . VAL A 1 91 ? -14.883 1.950 -12.727 1.00 68.94 91 VAL A N 1
ATOM 687 C CA . VAL A 1 91 ? -14.279 3.289 -12.823 1.00 68.94 91 VAL A CA 1
ATOM 688 C C . VAL A 1 91 ? -12.768 3.209 -12.967 1.00 68.94 91 VAL A C 1
ATOM 690 O O . VAL A 1 91 ? -12.178 2.267 -12.378 1.00 68.94 91 VAL A O 1
#

Radius of gyration: 16.48 Å; chains: 1; bounding box: 34×21×46 Å

pLDDT: mean 95.8, std 4.1, range [68.94, 98.81]

Sequence (91 aa):
RRLLDTAGCPVVQVMETGPDPVDMMVGFSHFDGGRAATEHMIEMGYHRVGFIGARMDPRSQRRLAGYRAAMEPAGLFDARLITTTPVPSSV

Secondary structure (DSSP, 8-state):
-HHHHT-SS--EEEE---S--SSEEEE--HHHHHHHHHHHHHHTT-----EEESS--HHHHHHHHHHHHHHTTTT---GGGEEE-SSPP--